Protein AF-A0AAV5KAY1-F1 (afdb_monomer)

Structure (mmCIF, N/CA/C/O backbone):
data_AF-A0AAV5KAY1-F1
#
_entry.id   AF-A0AAV5KAY1-F1
#
loop_
_atom_site.group_PDB
_atom_site.id
_atom_site.type_symbol
_atom_site.label_atom_id
_atom_site.label_alt_id
_atom_site.label_comp_id
_atom_site.label_asym_id
_atom_site.label_entity_id
_atom_site.label_seq_id
_atom_site.pdbx_PDB_ins_code
_atom_site.Cartn_x
_atom_site.Cartn_y
_atom_site.Cartn_z
_atom_site.occupancy
_atom_site.B_iso_or_equiv
_atom_site.auth_seq_id
_atom_site.auth_comp_id
_atom_site.auth_asym_id
_atom_site.auth_atom_id
_atom_site.pdbx_PDB_model_num
ATOM 1 N N . MET A 1 1 ? 17.846 -3.173 1.173 1.00 53.81 1 MET A N 1
ATOM 2 C CA . MET A 1 1 ? 16.815 -3.632 0.222 1.00 53.81 1 MET A CA 1
ATOM 3 C C . MET A 1 1 ? 16.286 -2.404 -0.497 1.00 53.81 1 MET A C 1
ATOM 5 O O . MET A 1 1 ? 15.769 -1.511 0.169 1.00 53.81 1 MET A O 1
ATOM 9 N N . GLU A 1 2 ? 16.503 -2.328 -1.807 1.00 83.62 2 GLU A N 1
ATOM 10 C CA . GLU A 1 2 ? 16.107 -1.196 -2.655 1.00 83.62 2 GLU A CA 1
ATOM 11 C C . GLU A 1 2 ? 14.621 -1.320 -3.034 1.00 83.62 2 GLU A C 1
ATOM 13 O O . GLU A 1 2 ? 14.268 -1.945 -4.033 1.00 83.62 2 GLU A O 1
ATOM 18 N N . LEU A 1 3 ? 13.729 -0.752 -2.213 1.00 90.38 3 LEU A N 1
ATOM 19 C CA . LEU A 1 3 ? 12.266 -0.828 -2.400 1.00 90.38 3 LEU A CA 1
ATOM 20 C C . LEU A 1 3 ? 11.806 -0.229 -3.732 1.00 90.38 3 LEU A C 1
ATOM 22 O O . LEU A 1 3 ? 10.847 -0.696 -4.340 1.00 90.38 3 LEU A O 1
ATOM 26 N N . ARG A 1 4 ? 12.517 0.787 -4.219 1.00 89.19 4 ARG A N 1
ATOM 27 C CA . ARG A 1 4 ? 12.182 1.447 -5.478 1.00 89.19 4 ARG A CA 1
ATOM 28 C C . ARG A 1 4 ? 12.313 0.508 -6.678 1.00 89.19 4 ARG A C 1
ATOM 30 O O . ARG A 1 4 ? 11.428 0.490 -7.529 1.00 89.19 4 ARG A O 1
ATOM 37 N N . GLY A 1 5 ? 13.378 -0.297 -6.727 1.00 92.12 5 GLY A N 1
ATOM 38 C CA . GLY A 1 5 ? 13.562 -1.300 -7.780 1.00 92.12 5 GLY A CA 1
ATOM 39 C C . GLY A 1 5 ? 12.431 -2.330 -7.784 1.00 92.12 5 GLY A C 1
ATOM 40 O O . GLY A 1 5 ? 11.921 -2.685 -8.845 1.00 92.12 5 GLY A O 1
ATOM 41 N N . LEU A 1 6 ? 11.969 -2.724 -6.594 1.00 93.25 6 LEU A N 1
ATOM 42 C CA . LEU A 1 6 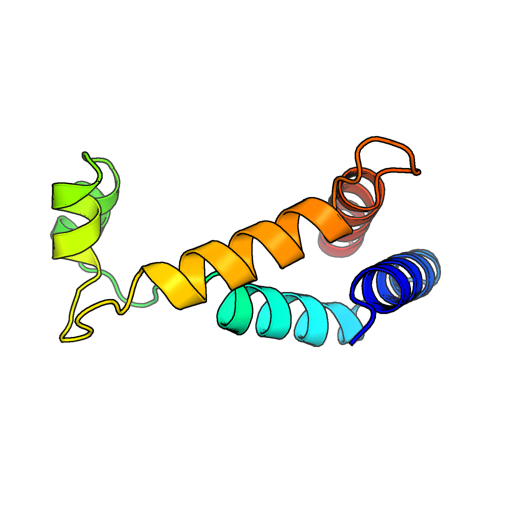? 10.822 -3.613 -6.437 1.00 93.25 6 LEU A CA 1
ATOM 43 C C . LEU A 1 6 ? 9.522 -2.981 -6.961 1.00 93.25 6 LEU A C 1
ATOM 45 O O . LEU A 1 6 ? 8.802 -3.615 -7.728 1.00 93.25 6 LEU A O 1
ATOM 49 N N . PHE A 1 7 ? 9.229 -1.725 -6.617 1.00 94.12 7 PHE A N 1
ATOM 50 C CA . PHE A 1 7 ? 8.046 -1.038 -7.149 1.00 94.12 7 PHE A CA 1
ATOM 51 C C . PHE A 1 7 ? 8.103 -0.851 -8.660 1.00 94.12 7 PHE A C 1
ATOM 53 O O . PHE A 1 7 ? 7.092 -1.025 -9.337 1.00 94.12 7 PHE A O 1
ATOM 60 N N . GLN A 1 8 ? 9.279 -0.555 -9.208 1.00 93.62 8 GLN A N 1
ATOM 61 C CA . GLN A 1 8 ? 9.454 -0.461 -10.652 1.00 93.62 8 GLN A CA 1
ATOM 62 C C . GLN A 1 8 ? 9.211 -1.812 -11.340 1.00 93.62 8 GLN A C 1
ATOM 64 O O . GLN A 1 8 ? 8.582 -1.856 -12.400 1.00 93.62 8 GLN A O 1
ATOM 69 N N . TYR A 1 9 ? 9.669 -2.909 -10.734 1.00 93.81 9 TYR A N 1
ATOM 70 C CA . TYR A 1 9 ? 9.372 -4.261 -11.196 1.00 93.81 9 TYR A CA 1
ATOM 71 C C . TYR A 1 9 ? 7.862 -4.541 -11.184 1.00 93.81 9 TYR A C 1
ATOM 73 O O . TYR A 1 9 ? 7.325 -4.953 -12.209 1.00 93.81 9 TYR A O 1
ATOM 81 N N . LEU A 1 10 ? 7.160 -4.220 -10.092 1.00 93.81 10 LEU A N 1
ATOM 82 C CA . LEU A 1 10 ? 5.705 -4.387 -9.987 1.00 93.81 10 LEU A CA 1
ATOM 83 C C . LEU A 1 10 ? 4.944 -3.598 -11.061 1.00 93.81 10 LEU A C 1
ATOM 85 O O . LEU A 1 10 ? 4.069 -4.150 -11.724 1.00 93.81 10 LEU A O 1
ATOM 89 N N . VAL A 1 11 ? 5.319 -2.337 -11.304 1.00 94.25 11 VAL A N 1
ATOM 90 C CA . VAL A 1 11 ? 4.757 -1.533 -12.405 1.00 94.25 11 VAL A CA 1
ATOM 91 C C . VAL A 1 11 ? 4.933 -2.242 -13.747 1.00 94.25 11 VAL A C 1
ATOM 93 O O . VAL A 1 11 ? 4.014 -2.264 -14.564 1.00 94.25 11 VAL A O 1
ATOM 96 N N . ASN A 1 12 ? 6.109 -2.818 -13.994 1.00 94.25 12 ASN A N 1
ATOM 97 C CA . ASN A 1 12 ? 6.400 -3.490 -15.256 1.00 94.25 12 ASN A CA 1
ATOM 98 C C . ASN A 1 12 ? 5.610 -4.795 -15.422 1.00 94.25 12 ASN A C 1
ATOM 100 O O . ASN A 1 12 ? 5.195 -5.090 -16.540 1.00 94.25 12 ASN A O 1
ATOM 104 N N . GLN A 1 13 ? 5.382 -5.550 -14.344 1.00 93.81 13 GLN A N 1
ATOM 105 C CA . GLN A 1 13 ? 4.565 -6.768 -14.384 1.00 93.81 13 GLN A CA 1
ATOM 106 C C . GLN A 1 13 ? 3.090 -6.443 -14.628 1.00 93.81 13 GLN A C 1
ATOM 108 O O . GLN A 1 13 ? 2.483 -6.996 -15.547 1.00 93.81 13 GLN A O 1
ATOM 113 N N . LEU A 1 14 ? 2.554 -5.437 -13.933 1.00 91.75 14 LEU A N 1
ATOM 114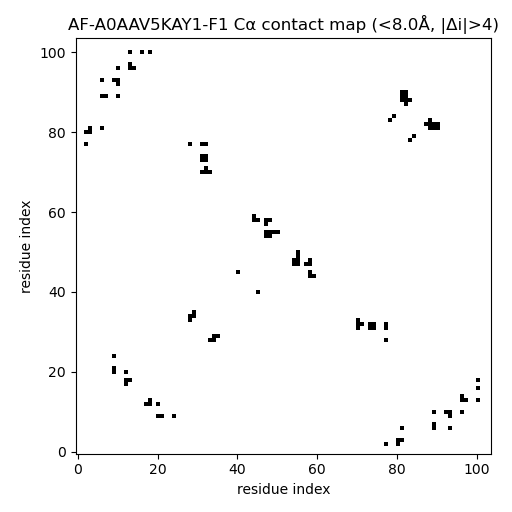 C CA . LEU A 1 14 ? 1.174 -5.000 -14.137 1.00 91.75 14 LEU A CA 1
ATOM 115 C C . LEU A 1 14 ? 0.924 -4.462 -15.550 1.00 91.75 14 LEU A C 1
ATOM 117 O O . LEU A 1 14 ? -0.116 -4.744 -16.138 1.00 91.75 14 LEU A O 1
ATOM 121 N N . LYS A 1 15 ? 1.892 -3.753 -16.147 1.00 91.44 15 LYS A N 1
ATOM 122 C CA . LYS A 1 15 ? 1.810 -3.320 -17.555 1.00 91.44 15 LYS A CA 1
ATOM 123 C C . LYS A 1 15 ? 1.719 -4.484 -18.548 1.00 91.44 15 LYS A C 1
ATOM 125 O O . LYS A 1 15 ? 1.194 -4.293 -19.639 1.00 91.44 15 LYS A O 1
ATOM 130 N N . LYS A 1 16 ? 2.223 -5.670 -18.192 1.00 92.50 16 LYS A N 1
ATOM 131 C CA . LYS A 1 16 ? 2.095 -6.901 -18.992 1.00 92.50 16 LYS A CA 1
ATOM 132 C C . LYS A 1 16 ? 0.798 -7.668 -18.699 1.00 92.50 16 LYS A C 1
ATOM 134 O O . LYS A 1 16 ? 0.613 -8.751 -19.242 1.00 92.50 16 LYS A O 1
ATOM 139 N N . GLY A 1 17 ? -0.063 -7.154 -17.819 1.00 88.44 17 GLY A N 1
ATOM 140 C CA . GLY A 1 17 ? -1.270 -7.840 -17.356 1.00 88.44 17 GLY A CA 1
ATOM 141 C C . GLY A 1 17 ? -1.013 -8.935 -16.315 1.00 88.44 17 GLY A C 1
ATOM 142 O O . GLY A 1 17 ? -1.925 -9.696 -16.005 1.00 88.44 17 GLY A O 1
ATOM 143 N N . GLN A 1 18 ? 0.204 -9.033 -15.767 1.00 89.00 18 GLN A N 1
ATOM 144 C CA . GLN A 1 18 ? 0.538 -9.991 -14.712 1.00 89.00 18 GLN A CA 1
ATOM 145 C C . GLN A 1 18 ? 0.249 -9.362 -13.346 1.00 89.00 18 GLN A C 1
ATOM 147 O O . GLN A 1 18 ? 0.873 -8.370 -12.972 1.00 89.00 18 GLN A O 1
ATOM 152 N N . GLY A 1 19 ? -0.740 -9.911 -12.636 1.00 87.44 19 GLY A N 1
ATOM 153 C CA . GLY A 1 19 ? -1.181 -9.412 -11.330 1.00 87.44 19 GLY A CA 1
ATOM 154 C C . GLY A 1 19 ? -0.795 -10.283 -10.139 1.00 87.44 19 GLY A C 1
ATOM 155 O O . GLY A 1 19 ? -1.046 -9.883 -9.005 1.00 87.44 19 GLY A O 1
ATOM 156 N N . ILE A 1 20 ? -0.177 -11.451 -10.355 1.00 89.56 20 ILE A N 1
ATOM 157 C CA . ILE A 1 20 ? 0.195 -12.364 -9.261 1.00 89.56 20 ILE A CA 1
ATOM 158 C C . ILE A 1 20 ? 1.169 -11.699 -8.279 1.00 89.56 20 ILE A C 1
ATOM 160 O O . ILE A 1 20 ? 1.107 -11.919 -7.071 1.00 89.56 20 ILE A O 1
ATOM 164 N N . GLU A 1 21 ? 2.009 -10.794 -8.775 1.00 89.44 21 GLU A N 1
ATOM 165 C CA . GLU A 1 21 ? 2.958 -10.032 -7.976 1.00 89.44 21 GLU A CA 1
ATOM 166 C C . GLU A 1 21 ? 2.293 -8.975 -7.075 1.00 89.44 21 GLU A C 1
ATOM 168 O O . GLU A 1 21 ? 2.950 -8.431 -6.189 1.00 89.44 21 GLU A O 1
ATOM 173 N N . LEU A 1 22 ? 0.988 -8.706 -7.211 1.00 91.31 22 LEU A N 1
ATOM 174 C CA . LEU A 1 22 ? 0.266 -7.860 -6.252 1.00 91.31 22 LEU A CA 1
ATOM 175 C C . LEU A 1 22 ? 0.207 -8.475 -4.854 1.00 91.31 22 LEU A C 1
ATOM 177 O O . LEU A 1 22 ? 0.165 -7.730 -3.877 1.00 91.31 22 LEU A O 1
ATOM 181 N N . VAL A 1 23 ? 0.298 -9.803 -4.739 1.00 92.00 23 VAL A N 1
ATOM 182 C CA . VAL A 1 23 ? 0.422 -10.483 -3.441 1.00 92.00 23 VAL A CA 1
ATOM 183 C C . VAL A 1 23 ? 1.693 -10.028 -2.716 1.00 92.00 23 VAL A C 1
ATOM 185 O O . VAL A 1 23 ? 1.673 -9.773 -1.514 1.00 92.00 23 VAL A O 1
ATOM 188 N N . LEU A 1 24 ? 2.790 -9.823 -3.453 1.00 92.06 24 LEU A N 1
ATOM 189 C CA . LEU A 1 24 ? 4.036 -9.301 -2.889 1.00 92.06 24 LEU A CA 1
ATOM 190 C C . LEU A 1 24 ? 3.882 -7.850 -2.420 1.00 92.06 24 LEU A C 1
ATOM 192 O O . LEU A 1 24 ? 4.409 -7.483 -1.371 1.00 92.06 24 LEU A O 1
ATOM 196 N N . LEU A 1 25 ? 3.156 -7.023 -3.180 1.00 92.38 25 LEU A N 1
ATOM 197 C CA . LEU A 1 25 ? 2.854 -5.650 -2.771 1.00 92.38 25 LEU A CA 1
ATOM 198 C C . LEU A 1 25 ? 2.015 -5.623 -1.485 1.00 92.38 25 LEU A C 1
ATOM 200 O O . LEU A 1 25 ? 2.293 -4.820 -0.595 1.00 92.38 25 LEU A O 1
ATOM 204 N N . GLN A 1 26 ? 1.022 -6.508 -1.381 1.00 91.50 26 GLN A N 1
ATOM 205 C CA . GLN A 1 26 ? 0.181 -6.647 -0.197 1.00 91.50 26 GLN A CA 1
ATOM 206 C C . GLN A 1 26 ? 1.006 -7.032 1.036 1.00 91.50 26 GLN A C 1
ATOM 208 O O . GLN A 1 26 ? 0.940 -6.325 2.041 1.00 91.50 26 GLN A O 1
ATOM 213 N N . GLU A 1 27 ? 1.823 -8.084 0.947 1.00 91.25 27 GLU A N 1
ATOM 214 C CA . GLU A 1 27 ? 2.676 -8.536 2.055 1.00 91.25 27 GLU A CA 1
ATOM 215 C C . GLU A 1 27 ? 3.647 -7.430 2.493 1.00 91.25 27 GLU A C 1
ATOM 217 O O . GLU A 1 27 ? 3.801 -7.140 3.679 1.00 91.25 27 GLU A O 1
ATOM 222 N N . LEU A 1 28 ? 4.260 -6.730 1.534 1.00 92.50 28 LEU A N 1
ATOM 223 C CA . LEU A 1 28 ? 5.182 -5.638 1.830 1.00 92.50 28 LEU A CA 1
ATOM 224 C C . LEU A 1 28 ? 4.498 -4.506 2.610 1.00 92.50 28 LEU A C 1
ATOM 226 O O . LEU A 1 28 ? 5.059 -4.003 3.584 1.00 92.50 28 LEU A O 1
ATOM 230 N N . ILE A 1 29 ? 3.293 -4.099 2.199 1.00 91.06 29 ILE A N 1
ATOM 231 C CA . ILE A 1 29 ? 2.523 -3.050 2.880 1.00 91.06 29 ILE A CA 1
ATOM 232 C C . ILE A 1 29 ? 2.084 -3.520 4.274 1.00 91.06 29 ILE A C 1
ATOM 234 O O . ILE A 1 29 ? 2.210 -2.757 5.237 1.00 91.06 29 ILE A O 1
ATOM 238 N N . GLN A 1 30 ? 1.631 -4.769 4.405 1.00 89.12 30 GLN A N 1
ATOM 239 C CA . GLN A 1 30 ? 1.264 -5.369 5.689 1.00 89.12 30 GLN A CA 1
ATOM 240 C C . GLN A 1 30 ? 2.445 -5.347 6.668 1.00 89.12 30 GLN A C 1
ATOM 242 O O . GLN A 1 30 ? 2.311 -4.817 7.768 1.00 89.12 30 GLN A O 1
ATOM 247 N N . GLN A 1 31 ? 3.627 -5.809 6.255 1.00 88.38 31 GLN A N 1
ATOM 248 C CA . GLN A 1 31 ? 4.809 -5.865 7.122 1.00 88.38 31 GLN A CA 1
ATOM 249 C C . GLN A 1 31 ? 5.399 -4.481 7.428 1.00 88.38 31 GLN A C 1
ATOM 251 O O . GLN A 1 31 ? 5.815 -4.204 8.553 1.00 88.38 31 GLN A O 1
ATOM 256 N N . MET A 1 32 ? 5.464 -3.587 6.435 1.00 90.81 32 MET A N 1
ATOM 257 C CA . MET A 1 32 ? 6.150 -2.300 6.595 1.00 90.81 32 MET A CA 1
ATOM 258 C C . MET A 1 32 ? 5.289 -1.206 7.221 1.00 90.81 32 MET A C 1
ATOM 260 O O . MET A 1 32 ? 5.857 -0.306 7.843 1.00 90.81 32 MET A O 1
ATOM 264 N N . ALA A 1 33 ? 3.967 -1.257 7.040 1.00 86.81 33 ALA A N 1
ATOM 265 C CA . ALA A 1 33 ? 3.035 -0.243 7.530 1.00 86.81 33 ALA A CA 1
ATOM 266 C C . ALA A 1 33 ? 2.000 -0.781 8.528 1.00 86.81 33 ALA A C 1
ATOM 268 O O . ALA A 1 33 ? 1.218 0.006 9.062 1.00 86.81 33 ALA A O 1
ATOM 269 N N . ASN A 1 34 ? 2.011 -2.089 8.814 1.00 79.56 34 ASN A N 1
ATOM 270 C CA . ASN A 1 34 ? 1.050 -2.750 9.698 1.00 79.56 34 ASN A CA 1
ATOM 271 C C . ASN A 1 34 ? -0.409 -2.475 9.291 1.00 79.56 34 ASN A C 1
ATOM 273 O O . ASN A 1 34 ? -1.289 -2.306 10.137 1.00 79.56 34 ASN A O 1
ATOM 277 N N . VAL A 1 35 ? -0.652 -2.386 7.980 1.00 80.75 35 VAL A N 1
ATOM 278 C CA . VAL A 1 35 ? -1.998 -2.287 7.408 1.00 80.75 35 VAL A CA 1
ATOM 279 C C . VAL A 1 35 ? -2.532 -3.704 7.294 1.00 80.75 35 VAL A C 1
ATOM 281 O O . VAL A 1 35 ? -2.307 -4.373 6.293 1.00 80.75 35 VAL A O 1
ATOM 284 N N . GLN A 1 36 ? -3.170 -4.182 8.355 1.00 75.31 36 GLN A N 1
ATOM 285 C CA . GLN A 1 36 ? -3.751 -5.519 8.389 1.00 75.31 36 GLN A CA 1
ATOM 286 C C . GLN A 1 36 ? -5.141 -5.508 7.759 1.00 75.31 36 GLN A C 1
ATOM 288 O O . GLN A 1 36 ? -5.856 -4.507 7.824 1.00 75.31 36 GLN A O 1
ATOM 293 N N . PHE A 1 37 ? -5.508 -6.624 7.136 1.00 69.94 37 PHE A N 1
ATOM 294 C CA . PHE A 1 37 ? -6.879 -6.821 6.699 1.00 69.94 37 PHE A CA 1
ATOM 295 C C . PHE A 1 37 ? -7.708 -7.186 7.930 1.00 69.94 37 PHE A C 1
ATOM 297 O O . PHE A 1 37 ? -7.441 -8.198 8.577 1.00 69.94 37 PHE A O 1
ATOM 304 N N . THR A 1 38 ? -8.652 -6.324 8.297 1.00 71.19 38 THR A N 1
ATOM 305 C CA . THR A 1 38 ? -9.516 -6.572 9.449 1.00 71.19 38 THR A CA 1
ATOM 306 C C . THR A 1 38 ? -10.752 -7.327 8.981 1.00 71.19 38 THR A C 1
ATOM 308 O O . THR A 1 38 ? -11.668 -6.737 8.413 1.00 71.19 38 THR A O 1
ATOM 311 N N . GLU A 1 39 ? -10.763 -8.640 9.193 1.00 71.75 39 GLU A N 1
ATOM 312 C CA . GLU A 1 39 ? -11.938 -9.481 8.952 1.00 71.75 39 GLU A CA 1
ATOM 313 C C . GLU A 1 39 ? -12.751 -9.647 10.234 1.00 71.75 39 GLU A C 1
ATOM 315 O O . GLU A 1 39 ? -12.205 -9.601 11.335 1.00 71.75 39 GLU A O 1
ATOM 320 N N . ASN A 1 40 ? -14.053 -9.901 10.080 1.00 77.88 40 ASN A N 1
ATOM 321 C CA . ASN A 1 40 ? -14.946 -10.302 11.173 1.00 77.88 40 ASN A CA 1
ATOM 322 C C . ASN A 1 40 ? -15.073 -9.271 12.310 1.00 77.88 40 ASN A C 1
ATOM 324 O O . ASN A 1 40 ? -15.172 -9.639 13.479 1.00 77.88 40 ASN A O 1
ATOM 328 N N . LEU A 1 41 ? -15.081 -7.980 11.968 1.00 81.88 41 LEU A N 1
ATOM 329 C CA . LEU A 1 41 ? -15.406 -6.924 12.925 1.00 81.88 41 LEU A CA 1
ATOM 330 C C . LEU A 1 41 ? -16.878 -6.985 13.327 1.00 81.88 41 LEU A C 1
ATOM 332 O O . LEU A 1 41 ? -17.751 -7.173 12.478 1.00 81.88 41 LEU A O 1
ATOM 336 N N . THR A 1 42 ? -17.153 -6.768 14.611 1.00 88.62 42 THR A N 1
ATOM 337 C CA . THR A 1 42 ? -18.519 -6.501 15.075 1.00 88.62 42 THR A CA 1
ATOM 338 C C . THR A 1 42 ? -18.986 -5.128 14.584 1.00 88.62 42 THR A C 1
ATOM 340 O O . THR A 1 42 ? -18.165 -4.261 14.274 1.00 88.62 42 THR A O 1
ATOM 343 N N . GLU A 1 43 ? -20.301 -4.897 14.539 1.00 89.06 43 GLU A N 1
ATOM 344 C CA . GLU A 1 43 ? -20.857 -3.580 14.179 1.00 89.06 43 GLU A CA 1
ATOM 345 C C . GLU A 1 43 ? -20.309 -2.467 15.087 1.00 89.06 43 GLU A C 1
ATOM 347 O O . GLU A 1 43 ? -19.869 -1.431 14.599 1.00 89.06 43 GLU A O 1
ATOM 352 N N . GLU A 1 44 ? -20.203 -2.722 16.394 1.00 88.81 44 GLU A N 1
ATOM 353 C CA . GLU A 1 44 ? -19.632 -1.771 17.357 1.00 88.81 44 GLU A CA 1
ATOM 354 C C . GLU A 1 44 ? -18.164 -1.427 17.055 1.00 88.81 44 GLU A C 1
ATOM 356 O O . GLU A 1 44 ? -17.738 -0.281 17.209 1.00 88.81 44 GLU A O 1
ATOM 361 N N . GLN A 1 45 ? -17.368 -2.405 16.609 1.00 85.44 45 GLN A N 1
ATOM 362 C CA . GLN A 1 45 ? -15.977 -2.168 16.222 1.00 85.44 45 GLN A CA 1
ATOM 363 C C . GLN A 1 45 ? -15.877 -1.403 14.904 1.00 85.44 45 GLN A C 1
ATOM 365 O O . GLN A 1 45 ? -14.995 -0.555 14.758 1.00 85.44 45 GLN A O 1
ATOM 370 N N . LEU A 1 46 ? -16.775 -1.677 13.957 1.00 88.12 46 LEU A N 1
ATOM 371 C CA . LEU A 1 46 ? -16.858 -0.945 12.698 1.00 88.12 46 LEU A CA 1
ATOM 372 C C . LEU A 1 46 ? -17.218 0.529 12.939 1.00 88.12 46 LEU A C 1
ATOM 374 O O . LEU A 1 46 ? -16.550 1.417 12.407 1.00 88.12 46 LEU A O 1
ATOM 378 N N . ASP A 1 47 ? -18.191 0.795 13.809 1.00 90.38 47 ASP A N 1
ATOM 379 C CA . ASP A 1 47 ? -18.555 2.151 14.229 1.00 90.38 47 ASP A CA 1
ATOM 380 C C . ASP A 1 47 ? -17.395 2.842 14.954 1.00 90.38 47 ASP A C 1
ATOM 382 O O . ASP A 1 47 ? -17.056 3.998 14.679 1.00 90.38 47 ASP A O 1
ATOM 386 N N . ALA A 1 48 ? -16.702 2.111 15.830 1.00 88.19 48 ALA A N 1
ATOM 387 C CA . ALA A 1 48 ? -15.512 2.604 16.505 1.00 88.19 48 ALA A CA 1
ATOM 388 C C . ALA A 1 48 ? -14.384 2.978 15.520 1.00 88.19 48 ALA A C 1
ATOM 390 O O . ALA A 1 48 ? -13.637 3.937 15.758 1.00 88.19 48 ALA A O 1
ATOM 391 N N . MET A 1 49 ? -14.282 2.287 14.377 1.00 84.31 49 MET A N 1
ATOM 392 C CA . MET A 1 49 ? -13.317 2.611 13.325 1.00 84.31 49 MET A CA 1
ATOM 393 C C . MET A 1 49 ? -13.609 3.928 12.594 1.00 84.31 49 MET A C 1
ATOM 395 O O . MET A 1 49 ? -12.671 4.543 12.077 1.00 84.31 49 MET A O 1
ATOM 399 N N . ALA A 1 50 ? -14.857 4.402 12.590 1.00 88.31 50 ALA A N 1
ATOM 400 C CA . ALA A 1 50 ? -15.215 5.717 12.054 1.00 88.31 50 ALA A CA 1
ATOM 401 C C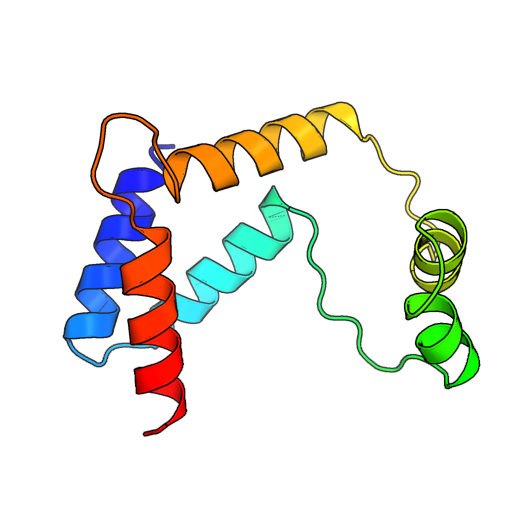 . ALA A 1 50 ? -14.803 6.881 12.984 1.00 88.31 50 ALA A C 1
ATOM 403 O O . ALA A 1 50 ? -14.829 8.044 12.576 1.00 88.31 50 ALA A O 1
ATOM 404 N N . GL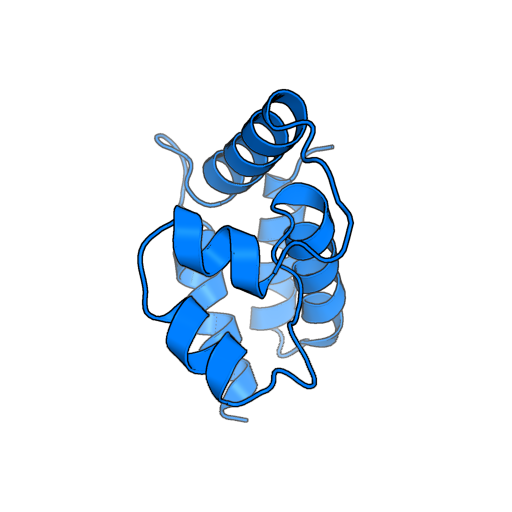Y A 1 51 ? -14.399 6.589 14.226 1.00 88.19 51 GLY A N 1
ATOM 405 C CA . GLY A 1 51 ? -14.026 7.588 15.226 1.00 88.19 51 GLY A CA 1
ATOM 406 C C . GLY A 1 51 ? -12.581 8.105 15.162 1.00 88.19 51 GLY A C 1
ATOM 407 O O . GLY A 1 51 ? -11.844 7.999 14.174 1.00 88.19 51 GLY A O 1
ATOM 408 N N . SER A 1 52 ? -12.140 8.708 16.269 1.00 86.62 52 SER A N 1
ATOM 409 C CA . SER A 1 52 ? -10.778 9.237 16.419 1.00 86.62 52 SER A CA 1
ATOM 410 C C . SER A 1 52 ? -9.723 8.123 16.461 1.00 86.62 52 SER A C 1
ATOM 412 O O . SER A 1 52 ? -10.044 6.936 16.508 1.00 86.62 52 SER A O 1
ATOM 414 N N . GLU A 1 53 ? -8.442 8.498 16.440 1.00 80.38 53 GLU A N 1
ATOM 415 C CA . GLU A 1 53 ? -7.328 7.546 16.552 1.00 80.38 53 GLU A CA 1
ATOM 416 C C . GLU A 1 53 ? -7.450 6.658 17.798 1.00 80.38 53 GLU A C 1
ATOM 418 O O . GLU A 1 53 ? -7.205 5.458 17.718 1.00 80.38 53 GLU A O 1
ATOM 423 N N . THR A 1 54 ? -7.898 7.219 18.925 1.00 84.19 54 THR A N 1
ATOM 424 C CA . THR A 1 54 ? -8.121 6.463 20.163 1.00 84.19 54 THR A CA 1
ATOM 425 C C . THR A 1 54 ? -9.187 5.388 19.981 1.00 84.19 54 THR A C 1
ATOM 427 O O . THR A 1 54 ? -8.974 4.251 20.391 1.00 84.19 54 THR A O 1
ATOM 430 N N . LEU A 1 55 ? -10.312 5.721 19.345 1.00 85.06 55 LEU A N 1
ATOM 431 C CA . LEU A 1 55 ? -11.422 4.785 19.160 1.00 85.06 55 LEU A CA 1
ATOM 432 C C . LEU A 1 55 ? -11.057 3.682 18.154 1.00 85.06 55 LEU A C 1
ATOM 434 O O . LEU A 1 55 ? -11.236 2.499 18.436 1.00 85.06 55 LEU A O 1
ATOM 438 N N . ARG A 1 56 ? -10.396 4.059 17.052 1.00 82.50 56 ARG A N 1
ATOM 439 C CA . ARG A 1 56 ? -9.792 3.129 16.084 1.00 82.50 56 ARG A CA 1
ATOM 440 C C . ARG A 1 56 ? -8.773 2.195 16.729 1.00 82.50 56 ARG A C 1
ATOM 442 O O . ARG A 1 56 ? -8.732 1.010 16.406 1.00 82.50 56 ARG A O 1
ATOM 449 N N . TYR A 1 57 ? -7.945 2.712 17.636 1.00 79.25 57 TYR A N 1
ATOM 450 C CA . TYR A 1 57 ? -6.979 1.905 18.373 1.00 79.25 57 TYR A CA 1
ATOM 451 C C . TYR A 1 57 ? -7.683 0.886 19.267 1.00 79.25 57 TYR A C 1
ATOM 453 O O . TYR A 1 57 ? -7.295 -0.274 19.245 1.00 79.25 57 TYR A O 1
ATOM 461 N N . GLN A 1 58 ? -8.732 1.268 19.999 1.00 80.62 58 GLN A N 1
ATOM 462 C CA . GLN A 1 58 ? -9.487 0.330 20.842 1.00 80.62 58 GLN A CA 1
ATOM 463 C C . GLN A 1 58 ? -10.215 -0.738 20.013 1.00 80.62 58 GLN A C 1
ATOM 465 O O . GLN A 1 58 ? -10.197 -1.906 20.383 1.00 80.62 58 GLN A O 1
ATOM 470 N N . ALA A 1 59 ? -10.764 -0.368 18.852 1.00 80.44 59 ALA A N 1
ATOM 471 C CA . ALA A 1 59 ? -11.428 -1.300 17.938 1.00 80.44 59 ALA A CA 1
ATOM 472 C C . ALA A 1 59 ? -10.485 -2.358 17.336 1.00 80.44 59 ALA A C 1
ATOM 474 O O . ALA A 1 59 ? -10.933 -3.427 16.933 1.00 80.44 59 ALA A O 1
ATOM 475 N N . THR A 1 60 ? -9.183 -2.056 17.251 1.00 75.75 60 THR A N 1
ATOM 476 C CA . THR A 1 60 ? -8.183 -2.896 16.564 1.00 75.75 60 THR A CA 1
ATOM 477 C C . THR A 1 60 ? -7.155 -3.529 17.504 1.00 75.75 60 THR A C 1
ATOM 479 O O . THR A 1 60 ? -6.507 -4.509 17.138 1.00 75.75 60 THR A O 1
ATOM 482 N N . SER A 1 61 ? -6.985 -3.006 18.722 1.00 67.75 61 SER A N 1
ATOM 483 C CA . SER A 1 61 ? -5.966 -3.454 19.679 1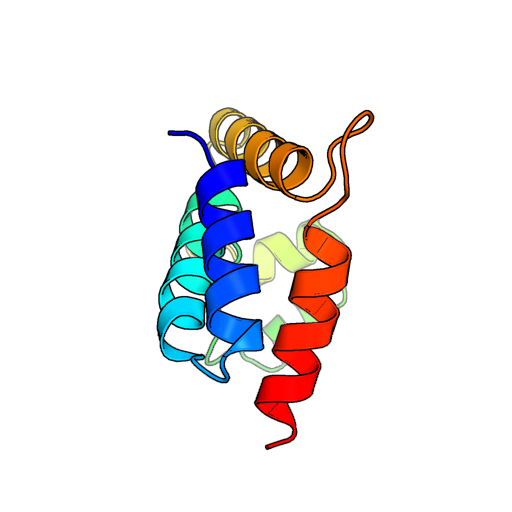.00 67.75 61 SER A CA 1
ATOM 484 C C . SER A 1 61 ? -6.413 -4.664 20.490 1.00 67.75 61 SER A C 1
ATOM 486 O O . SER A 1 61 ? -6.539 -4.604 21.711 1.00 67.75 61 SER A O 1
ATOM 488 N N . PHE A 1 62 ? -6.556 -5.808 19.831 1.00 61.81 62 PHE A N 1
ATOM 489 C CA . PHE A 1 62 ? -6.546 -7.097 20.519 1.00 61.81 62 PHE A CA 1
ATOM 490 C C . PHE A 1 62 ? -5.098 -7.495 20.863 1.00 61.81 62 PHE A C 1
ATOM 492 O O . PHE A 1 62 ? -4.470 -8.291 20.174 1.00 61.81 62 PHE A O 1
ATOM 499 N N . GLY A 1 63 ? -4.532 -6.906 21.923 1.00 55.22 63 GLY A N 1
ATOM 500 C CA . GLY A 1 63 ? -3.308 -7.414 22.567 1.00 55.22 63 GLY A CA 1
ATOM 501 C C . GLY A 1 63 ? -1.952 -7.024 21.959 1.00 55.22 63 GLY A C 1
ATOM 502 O O . GLY A 1 63 ? -0.931 -7.520 22.428 1.00 55.22 63 GLY A O 1
ATOM 503 N N . VAL A 1 64 ? -1.883 -6.122 20.972 1.00 56.09 64 VAL A N 1
ATOM 504 C CA . VAL A 1 64 ? -0.598 -5.685 20.386 1.00 56.09 64 VAL A CA 1
ATOM 505 C C . VAL A 1 64 ? -0.201 -4.302 20.903 1.00 56.09 64 VAL A C 1
ATOM 507 O O . VAL A 1 64 ? -0.590 -3.269 20.359 1.00 56.09 64 VAL A O 1
ATOM 510 N N . THR A 1 65 ? 0.631 -4.262 21.942 1.00 54.91 65 THR A N 1
ATOM 511 C CA . THR A 1 65 ? 1.320 -3.039 22.373 1.00 54.91 65 THR A CA 1
ATOM 512 C C . THR A 1 65 ? 2.334 -2.622 21.302 1.00 54.91 65 THR A C 1
ATOM 514 O O . THR A 1 65 ? 3.379 -3.244 21.110 1.00 54.91 65 THR A O 1
ATOM 517 N N . ARG A 1 66 ? 2.015 -1.558 20.556 1.00 59.66 66 ARG A N 1
ATOM 518 C CA . ARG A 1 66 ? 2.841 -1.053 19.447 1.00 59.66 66 ARG A CA 1
ATOM 519 C C . ARG A 1 66 ? 4.180 -0.494 19.928 1.00 59.66 66 ARG A C 1
ATOM 521 O O . ARG A 1 66 ? 4.241 0.563 20.553 1.00 59.66 66 ARG A O 1
ATOM 528 N N . ASN A 1 67 ? 5.274 -1.093 19.468 1.00 58.50 67 ASN A N 1
ATOM 529 C CA . ASN A 1 67 ? 6.572 -0.422 19.413 1.00 58.50 67 ASN A CA 1
ATOM 530 C C . ASN A 1 67 ? 6.602 0.556 18.217 1.00 58.50 67 ASN A C 1
ATOM 532 O O . ASN A 1 67 ? 7.079 0.247 17.127 1.00 58.50 67 ASN A O 1
ATOM 536 N N . ASN A 1 68 ? 6.057 1.759 18.421 1.00 72.25 68 ASN A N 1
ATOM 537 C CA . ASN A 1 68 ? 5.763 2.729 17.356 1.00 72.25 68 ASN A CA 1
ATOM 538 C C . ASN A 1 68 ? 6.986 3.215 16.552 1.00 72.25 68 ASN A C 1
ATOM 540 O O . ASN A 1 68 ? 6.868 3.490 15.364 1.00 72.25 68 ASN A O 1
ATOM 544 N N . LYS A 1 69 ? 8.180 3.326 17.149 1.00 82.19 69 LYS A N 1
ATOM 545 C CA . LYS A 1 69 ? 9.321 4.000 16.488 1.00 82.19 69 LYS A CA 1
ATOM 546 C C . LYS A 1 69 ? 9.869 3.241 15.273 1.00 82.19 69 LYS A C 1
ATOM 548 O O . LYS A 1 69 ? 10.174 3.861 14.254 1.00 82.19 69 LYS A O 1
ATOM 553 N N . ALA A 1 70 ? 10.003 1.918 15.374 1.00 84.19 70 ALA A N 1
ATOM 554 C CA . ALA A 1 70 ? 10.508 1.093 14.276 1.00 84.19 70 ALA A CA 1
ATOM 555 C C . ALA A 1 70 ? 9.504 1.040 13.117 1.00 84.19 70 ALA A C 1
ATOM 557 O O . ALA A 1 70 ? 9.902 1.225 11.967 1.00 84.19 70 ALA A O 1
ATOM 558 N N . LEU A 1 71 ? 8.214 0.894 13.443 1.00 84.94 71 LEU A N 1
ATOM 559 C CA . LEU A 1 71 ? 7.122 0.906 12.472 1.00 84.94 71 LEU A CA 1
ATOM 560 C C . LEU A 1 71 ? 7.014 2.257 11.754 1.00 84.94 71 LEU A C 1
ATOM 562 O O . LEU A 1 71 ? 6.949 2.307 10.535 1.00 84.94 71 LEU A O 1
ATOM 566 N N . ILE A 1 72 ? 7.084 3.379 12.476 1.00 87.75 72 ILE A N 1
ATOM 567 C CA . ILE A 1 72 ? 7.079 4.713 11.852 1.00 87.75 72 ILE A CA 1
ATOM 568 C C . ILE A 1 72 ? 8.249 4.850 10.867 1.00 87.75 72 ILE A C 1
ATOM 570 O O . ILE A 1 72 ? 8.082 5.364 9.760 1.00 87.75 72 ILE A O 1
ATOM 574 N N . LYS A 1 73 ? 9.441 4.361 11.234 1.00 91.44 73 LYS A N 1
ATOM 575 C CA . LYS A 1 73 ? 10.611 4.386 10.349 1.00 91.44 73 LYS A CA 1
ATOM 576 C C . LYS A 1 73 ? 10.414 3.500 9.113 1.00 91.44 73 LYS A C 1
ATOM 578 O O . LYS A 1 73 ? 10.803 3.922 8.024 1.00 91.44 73 LYS A O 1
ATOM 583 N N . SER A 1 74 ? 9.834 2.305 9.243 1.00 91.56 74 SER A N 1
ATOM 584 C CA . SER A 1 74 ? 9.544 1.440 8.091 1.00 91.56 74 SER A CA 1
ATOM 585 C C . SER A 1 74 ? 8.467 2.037 7.186 1.00 91.56 74 SER A C 1
ATOM 587 O O . SER A 1 74 ? 8.689 2.105 5.979 1.00 91.56 74 SER A O 1
ATOM 589 N N . THR A 1 75 ? 7.379 2.571 7.747 1.00 91.81 75 THR A N 1
ATOM 590 C CA . THR A 1 75 ? 6.313 3.246 6.991 1.00 91.81 75 THR A CA 1
ATOM 591 C C . THR A 1 75 ? 6.847 4.454 6.227 1.00 91.81 75 THR A C 1
ATOM 593 O O . THR A 1 75 ? 6.518 4.636 5.057 1.00 91.81 75 THR A O 1
ATOM 596 N N . ASN A 1 76 ? 7.724 5.259 6.837 1.00 92.75 76 ASN A N 1
ATOM 597 C CA . ASN A 1 76 ? 8.353 6.388 6.148 1.00 92.75 76 ASN A CA 1
ATOM 598 C C . ASN A 1 76 ? 9.235 5.921 4.983 1.00 92.75 76 ASN A C 1
ATOM 600 O O . ASN A 1 76 ? 9.124 6.464 3.890 1.00 92.75 76 ASN A O 1
ATOM 604 N N . ARG A 1 77 ? 10.038 4.863 5.163 1.00 93.12 77 ARG A N 1
ATOM 605 C CA . ARG A 1 77 ? 10.838 4.281 4.067 1.00 93.12 77 ARG A CA 1
ATOM 606 C C . ARG A 1 77 ? 9.967 3.747 2.926 1.00 93.12 77 ARG A C 1
ATOM 608 O O . ARG A 1 77 ? 10.324 3.912 1.760 1.00 93.12 77 ARG A O 1
ATOM 615 N N . LEU A 1 78 ? 8.837 3.119 3.251 1.00 93.88 78 LEU A N 1
ATOM 616 C CA . LEU A 1 78 ? 7.847 2.676 2.268 1.00 93.88 78 LEU A CA 1
ATOM 617 C C . LEU A 1 78 ? 7.272 3.872 1.494 1.00 93.88 78 LEU A C 1
ATOM 619 O O . LEU A 1 78 ? 7.282 3.880 0.266 1.00 93.88 78 LEU A O 1
ATOM 623 N N . ARG A 1 79 ? 6.830 4.917 2.201 1.00 92.94 79 ARG A N 1
ATOM 624 C CA . ARG A 1 79 ? 6.298 6.139 1.586 1.00 92.94 79 ARG A CA 1
ATOM 625 C C . ARG A 1 79 ? 7.325 6.806 0.676 1.00 92.94 79 ARG A C 1
ATOM 627 O O . ARG A 1 79 ? 7.000 7.131 -0.460 1.00 92.94 79 ARG A O 1
ATOM 634 N N . ASP A 1 80 ? 8.546 6.999 1.161 1.00 93.25 80 ASP A N 1
ATOM 635 C CA . ASP A 1 80 ? 9.583 7.749 0.450 1.00 93.25 80 ASP A CA 1
ATOM 636 C C . ASP A 1 80 ? 10.071 7.009 -0.809 1.00 93.25 80 ASP A C 1
ATOM 638 O O . ASP A 1 80 ? 10.472 7.647 -1.778 1.00 93.25 80 ASP A O 1
ATOM 642 N N . SER A 1 81 ? 9.973 5.674 -0.845 1.00 92.31 81 SER A N 1
ATOM 643 C CA . SER A 1 81 ? 10.273 4.880 -2.049 1.00 92.31 81 SER A CA 1
ATOM 644 C C . SER A 1 81 ? 9.136 4.853 -3.079 1.00 92.31 81 SER A C 1
ATOM 646 O O . SER A 1 81 ? 9.399 4.665 -4.267 1.00 92.31 81 SER A O 1
ATOM 648 N N . LEU A 1 82 ? 7.887 5.075 -2.657 1.00 92.56 82 LEU A N 1
ATOM 649 C CA . LEU A 1 82 ? 6.719 5.209 -3.540 1.00 92.56 82 LEU A CA 1
ATOM 650 C C . LEU A 1 82 ? 6.533 6.640 -4.074 1.00 92.56 82 LEU A C 1
ATOM 652 O O . LEU A 1 82 ? 6.105 6.835 -5.218 1.00 92.56 82 LEU A O 1
ATOM 656 N N . LEU A 1 83 ? 6.838 7.633 -3.237 1.00 92.88 83 LEU A N 1
ATOM 657 C CA . LEU A 1 83 ? 6.652 9.066 -3.472 1.00 92.88 83 LEU A CA 1
ATOM 658 C C . LEU A 1 83 ? 7.954 9.850 -3.205 1.00 92.88 83 LEU A C 1
ATOM 660 O O . LEU A 1 83 ? 7.973 10.720 -2.328 1.00 92.88 83 LEU A O 1
ATOM 664 N N . PRO A 1 84 ? 9.041 9.570 -3.944 1.00 90.81 84 PRO A N 1
ATOM 665 C CA . PRO A 1 84 ? 10.272 10.343 -3.828 1.00 90.81 84 PRO A CA 1
ATOM 666 C C . PRO A 1 84 ? 10.048 11.812 -4.227 1.00 90.81 84 PRO A C 1
ATOM 668 O O . PRO A 1 84 ? 9.134 12.139 -4.991 1.00 90.81 84 PRO A O 1
ATOM 671 N N . ARG A 1 85 ? 10.883 12.710 -3.687 1.00 87.06 85 ARG A N 1
ATOM 672 C CA . ARG A 1 85 ? 10.814 14.156 -3.969 1.00 87.06 85 ARG A CA 1
ATOM 673 C C . ARG A 1 85 ? 11.397 14.509 -5.336 1.00 87.06 85 ARG A C 1
ATOM 675 O O . ARG A 1 85 ? 10.769 15.261 -6.071 1.00 87.06 85 ARG A O 1
ATOM 682 N N . ASP A 1 86 ? 12.543 13.918 -5.664 1.00 88.19 86 ASP A N 1
ATOM 683 C CA . ASP A 1 86 ? 13.378 14.318 -6.806 1.00 88.19 86 ASP A CA 1
ATOM 684 C C . ASP A 1 86 ? 13.333 13.317 -7.975 1.00 88.19 86 ASP A C 1
ATOM 686 O O . ASP A 1 86 ? 14.017 13.482 -8.981 1.00 88.19 86 ASP A O 1
ATOM 690 N N . GLU A 1 87 ? 12.520 12.265 -7.862 1.00 85.19 87 GLU A N 1
ATOM 691 C CA . GLU A 1 87 ? 12.427 11.183 -8.842 1.00 85.19 87 GLU A CA 1
ATOM 692 C C . GLU A 1 87 ? 10.970 10.933 -9.275 1.00 85.19 87 GLU A C 1
ATOM 694 O O . GLU A 1 87 ? 10.030 11.347 -8.588 1.00 85.19 87 GLU A O 1
ATOM 699 N N . PRO A 1 88 ? 10.738 10.214 -10.391 1.00 86.44 88 PRO A N 1
ATOM 700 C CA . PRO A 1 88 ? 9.392 9.837 -10.803 1.00 86.44 88 PRO A CA 1
ATOM 701 C C . PRO A 1 88 ? 8.65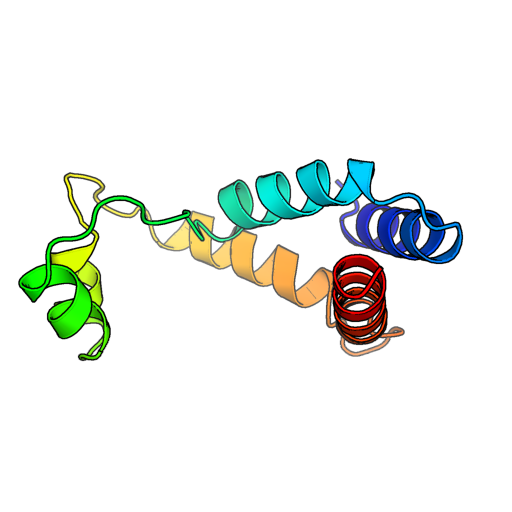0 9.042 -9.721 1.00 86.44 88 PRO A C 1
ATOM 703 O O . PRO A 1 88 ? 9.136 8.028 -9.215 1.00 86.44 88 PRO A O 1
ATOM 706 N N . LYS A 1 89 ? 7.435 9.494 -9.401 1.00 91.69 89 LYS A N 1
ATOM 707 C CA . LYS A 1 89 ? 6.561 8.885 -8.392 1.00 91.69 89 LYS A CA 1
ATOM 708 C C . LYS A 1 89 ? 5.966 7.587 -8.928 1.00 91.69 89 LYS A C 1
ATOM 710 O O . LYS A 1 89 ? 5.165 7.617 -9.860 1.00 91.69 89 LYS A O 1
ATOM 715 N N . LEU A 1 90 ? 6.310 6.460 -8.308 1.00 92.12 90 LEU A N 1
ATOM 716 C CA . LEU A 1 90 ? 5.795 5.140 -8.690 1.00 92.12 90 LEU A CA 1
ATOM 717 C C . LEU A 1 90 ? 4.407 4.851 -8.101 1.00 92.12 90 LEU A C 1
ATOM 719 O O . LEU A 1 90 ? 3.682 4.019 -8.638 1.00 92.12 90 LEU A O 1
ATOM 723 N N . ALA A 1 91 ? 3.995 5.571 -7.052 1.00 92.69 91 ALA A N 1
ATOM 724 C CA . ALA A 1 91 ? 2.681 5.394 -6.427 1.00 92.69 91 ALA A CA 1
ATOM 725 C C . ALA A 1 91 ? 1.506 5.606 -7.398 1.00 92.69 91 ALA A C 1
ATOM 727 O O . ALA A 1 91 ? 0.553 4.834 -7.395 1.00 92.69 91 ALA A O 1
ATOM 728 N N . ILE A 1 92 ? 1.579 6.646 -8.235 1.00 93.12 92 ILE A N 1
ATOM 729 C CA . ILE A 1 92 ? 0.510 7.008 -9.177 1.00 93.12 92 ILE A CA 1
ATOM 730 C C . ILE A 1 92 ? 0.311 5.923 -10.250 1.00 93.12 92 ILE A C 1
ATOM 732 O O . ILE A 1 92 ? -0.813 5.439 -10.386 1.00 93.12 92 ILE A O 1
ATOM 736 N N . PRO A 1 93 ? 1.348 5.499 -11.005 1.00 92.94 93 PRO A N 1
ATOM 737 C CA . PRO A 1 93 ? 1.174 4.440 -11.992 1.00 92.94 93 PRO A CA 1
ATOM 738 C C . PRO A 1 93 ? 0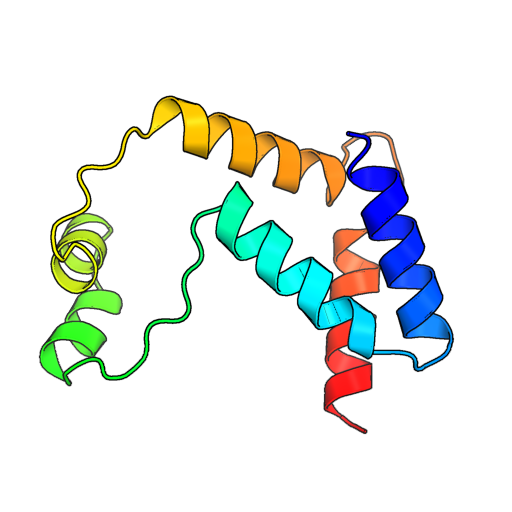.774 3.111 -11.348 1.00 92.94 93 PRO A C 1
ATOM 740 O O . PRO A 1 93 ? -0.065 2.422 -11.916 1.00 92.94 93 PRO A O 1
ATOM 743 N N . LEU A 1 94 ? 1.299 2.765 -10.164 1.00 93.31 94 LEU A N 1
ATOM 744 C CA . LEU A 1 94 ? 0.852 1.571 -9.437 1.00 93.31 94 LEU A CA 1
ATOM 745 C C . LEU A 1 94 ? -0.646 1.626 -9.126 1.00 93.31 94 LEU A C 1
ATOM 747 O O . LEU A 1 94 ? -1.351 0.667 -9.417 1.00 93.31 94 LEU A O 1
ATOM 751 N N . LEU A 1 95 ? -1.147 2.747 -8.598 1.00 93.56 95 LEU A N 1
ATOM 752 C CA . LEU A 1 95 ? -2.565 2.912 -8.270 1.00 93.56 95 LEU A CA 1
ATOM 753 C C . LEU A 1 95 ? -3.466 2.720 -9.498 1.00 93.56 95 LEU A C 1
ATOM 755 O O . LEU A 1 95 ? -4.452 1.987 -9.432 1.00 93.56 95 LEU A O 1
ATOM 759 N N . LEU A 1 96 ? -3.113 3.354 -10.619 1.00 93.56 96 LEU A N 1
ATOM 760 C CA . LEU A 1 96 ? -3.871 3.243 -11.867 1.00 93.56 96 LEU A CA 1
ATOM 761 C C . LEU A 1 96 ? -3.852 1.813 -12.417 1.00 93.56 96 LEU A C 1
ATOM 763 O O . LEU A 1 96 ? -4.896 1.291 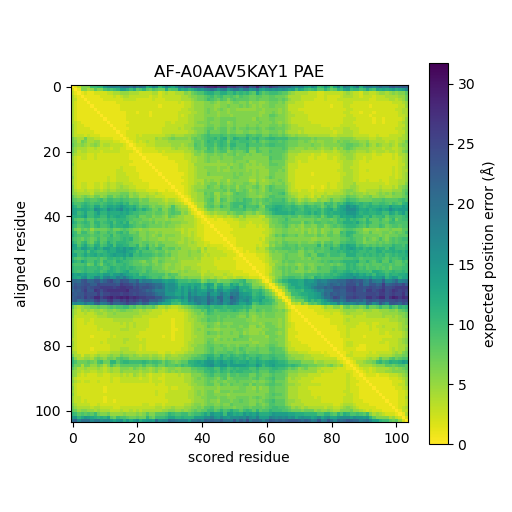-12.797 1.00 93.56 96 LEU A O 1
ATOM 767 N N . LEU A 1 97 ? -2.682 1.170 -12.431 1.00 93.31 97 LEU A N 1
ATOM 768 C CA . LEU A 1 97 ? -2.524 -0.189 -12.948 1.00 93.31 97 LEU A CA 1
ATOM 769 C C . LEU A 1 97 ? -3.259 -1.227 -12.088 1.00 93.31 97 LEU A C 1
ATOM 771 O O . LEU A 1 97 ? -3.866 -2.142 -12.634 1.00 93.31 97 LEU A O 1
ATOM 775 N N . ILE A 1 98 ? -3.264 -1.065 -10.761 1.00 93.06 98 ILE A N 1
ATOM 776 C CA . ILE A 1 98 ? -4.049 -1.911 -9.849 1.00 93.06 98 ILE A CA 1
ATOM 777 C C . ILE A 1 98 ? -5.549 -1.757 -10.131 1.00 93.06 98 ILE A C 1
ATOM 779 O O . ILE A 1 98 ? -6.265 -2.752 -10.230 1.00 93.06 98 ILE A O 1
ATOM 783 N N . ALA A 1 99 ? -6.028 -0.518 -10.288 1.00 91.62 99 ALA A N 1
ATOM 784 C CA . ALA A 1 99 ? -7.434 -0.250 -10.585 1.00 91.62 99 ALA A CA 1
ATOM 785 C C . ALA A 1 99 ? -7.863 -0.837 -11.941 1.00 91.62 99 ALA A C 1
ATOM 787 O O . ALA A 1 99 ? -8.938 -1.430 -12.047 1.00 91.62 99 ALA A O 1
ATOM 788 N N . GLN A 1 100 ? -7.006 -0.717 -12.959 1.00 88.50 100 GLN A N 1
ATOM 789 C CA . GLN A 1 100 ? -7.225 -1.332 -14.267 1.00 88.50 100 GLN A CA 1
ATOM 790 C C . GLN A 1 100 ? -7.281 -2.853 -14.162 1.00 88.50 100 GLN A C 1
ATOM 792 O O . GLN A 1 100 ? -8.229 -3.447 -14.659 1.00 88.50 100 GLN A O 1
ATOM 797 N N . HIS A 1 101 ? -6.325 -3.476 -13.470 1.00 86.44 101 HIS A N 1
ATOM 798 C CA . HIS A 1 101 ? -6.287 -4.930 -13.328 1.00 86.44 101 HIS A CA 1
ATOM 799 C C . HIS A 1 101 ? -7.516 -5.490 -12.598 1.00 86.44 101 HIS A C 1
ATOM 801 O O . HIS A 1 101 ? -7.986 -6.561 -12.948 1.00 86.44 101 HIS A O 1
ATOM 807 N N . ARG A 1 102 ? -8.079 -4.754 -11.629 1.00 79.69 102 ARG A N 1
ATOM 808 C CA . ARG A 1 102 ? -9.314 -5.143 -10.922 1.00 79.69 102 ARG A CA 1
ATOM 809 C C . ARG A 1 102 ? -10.580 -5.061 -11.789 1.00 79.69 102 ARG A C 1
ATOM 811 O O . ARG A 1 102 ? -11.587 -5.663 -11.434 1.00 79.69 102 ARG A O 1
ATOM 818 N N . SER A 1 103 ? -10.560 -4.263 -12.857 1.00 72.88 103 SER A N 1
ATOM 819 C CA . SER A 1 103 ? -11.719 -4.053 -13.741 1.00 72.88 103 SER A CA 1
ATOM 820 C C . SER A 1 103 ? -11.807 -5.082 -14.876 1.00 72.88 103 SER A C 1
ATOM 822 O O . SER A 1 103 ? -12.739 -5.010 -15.676 1.00 72.88 103 SER A O 1
ATOM 824 N N . VAL A 1 104 ? -10.822 -5.982 -14.964 1.00 55.84 104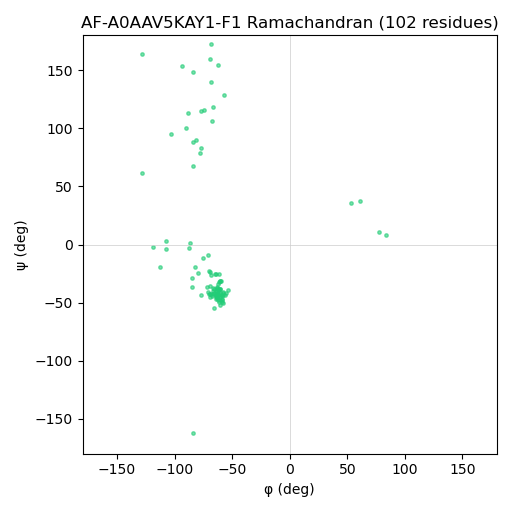 VAL A N 1
ATOM 825 C CA . VAL A 1 104 ? -10.736 -7.102 -15.914 1.00 55.84 104 VAL A CA 1
ATOM 826 C C . VAL A 1 104 ? -11.203 -8.371 -15.218 1.00 55.84 104 VAL A C 1
ATOM 828 O O . VAL A 1 104 ? -11.945 -9.136 -15.868 1.00 55.84 104 VAL A O 1
#

Secondary structure (DSSP, 8-state):
--HHHHHHHHHHHHHTT--TTHHHHHHHHHHHH------S--HHHHHHHTS-HHHHHHHH-SS----HHHHHHHHHHHHHHHS-SSS--SHHHHHHHHHHHHT-

Radius of gyration: 16.22 Å; Cα contacts (8 Å, |Δi|>4): 64; chains: 1; bounding box: 38×27×42 Å

Sequence (104 aa):
MELRGLFQYLVNQLKKGQGIELVLLQELIQQMANVQFTENLTEEQLDAMAGSETLRYQATSFGVTRNNKALIKSTNRLRDSLLPRDEPKLAIPLLLLIAQHRSV

Foldseek 3Di:
DQVLVVLVVCLVCLVVLHCPCVVVVVVLCCVQQVPDDDPDQDPCLVVLCVDDPVSVCVSPPPPDDDPPPRSVVSVVVNCCSQQPDPDDHSVVSSVVSVVVSVVD

Mean predicted aligned error: 6.53 Å

InterPro domains:
  IPR040007 THO complex subunit 2 [PTHR21597] (1-103)

Solvent-accessible surface area (backbone atoms only — not comparable to full-atom values): 6129 Å² total; per-residue (Å²): 134,70,60,44,62,52,52,54,48,52,46,55,37,40,77,73,72,45,61,76,65,50,58,56,54,50,52,50,44,28,75,33,58,66,59,70,87,85,72,89,70,51,71,71,35,53,58,27,52,75,50,54,74,69,40,32,44,66,52,65,53,83,82,66,84,74,71,57,69,64,45,53,53,38,32,50,54,54,48,45,47,30,54,39,90,92,51,87,53,51,47,61,59,43,53,52,45,52,55,54,62,74,76,108

pLDDT: mean 85.36, std 10.21, range [53.81, 94.25]

Organism: NCBI:txid152421